Protein AF-A0A7Y6IXR1-F1 (afdb_monomer_lite)

Secondary structure (DSSP, 8-state):
-HHHHHHHSTT--HHHHHHHHHHTHHHHHHHHHHHHHHHHHHHHHHHHHHHHHHHHHHTTTS---HHHHHHHHHHHHHHHHHHHHHHHHTTHHHHHHHHHHHHHHH-S-TTT-HHHIIIIIHHHHHTT--HHHHHHHHHHS-HHHHHHHHHTTTT-

Structure (mmCIF, N/CA/C/O backbone):
data_AF-A0A7Y6IXR1-F1
#
_entry.id   AF-A0A7Y6IXR1-F1
#
loop_
_atom_site.group_PDB
_atom_site.id
_atom_site.type_symbol
_atom_site.label_atom_id
_atom_site.label_alt_id
_atom_site.label_comp_id
_atom_site.label_asym_id
_atom_site.label_entity_id
_atom_site.label_seq_id
_atom_site.pdbx_PDB_ins_code
_atom_site.Cartn_x
_atom_site.Cartn_y
_atom_site.Cartn_z
_atom_site.occupancy
_atom_site.B_iso_or_equiv
_atom_site.auth_seq_id
_atom_site.auth_comp_id
_atom_site.auth_asym_id
_atom_site.auth_atom_id
_atom_site.pdbx_PDB_model_num
ATOM 1 N N . MET A 1 1 ? 22.699 -16.398 1.727 1.00 52.47 1 MET A N 1
ATOM 2 C CA . MET A 1 1 ? 21.537 -16.604 0.826 1.00 52.47 1 MET A CA 1
ATOM 3 C C . MET A 1 1 ? 21.828 -17.653 -0.241 1.00 52.47 1 MET A C 1
ATOM 5 O O . MET A 1 1 ? 21.112 -18.637 -0.263 1.00 52.47 1 MET A O 1
ATOM 9 N N . ILE A 1 2 ? 22.883 -17.520 -1.058 1.00 52.06 2 ILE A N 1
ATOM 10 C CA . ILE A 1 2 ? 23.291 -18.583 -2.007 1.00 52.06 2 ILE A CA 1
ATOM 11 C C . ILE A 1 2 ? 23.694 -19.866 -1.257 1.00 52.06 2 ILE A C 1
ATOM 13 O O . ILE A 1 2 ? 23.172 -20.930 -1.559 1.00 52.06 2 ILE A O 1
ATOM 17 N N . GLU A 1 3 ? 24.488 -19.744 -0.187 1.00 56.59 3 GLU A N 1
ATOM 18 C CA . GLU A 1 3 ? 24.820 -20.877 0.700 1.00 56.59 3 GLU A CA 1
ATOM 19 C C . GLU A 1 3 ? 23.597 -21.503 1.393 1.00 56.59 3 GLU A C 1
ATOM 21 O O . GLU A 1 3 ? 23.584 -22.698 1.662 1.00 56.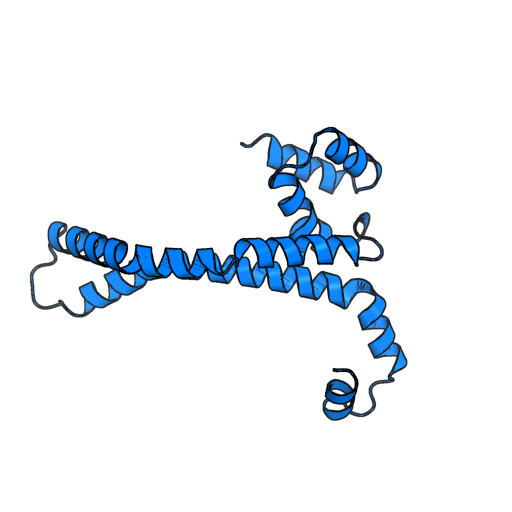59 3 GLU A O 1
ATOM 26 N N . GLU A 1 4 ? 22.554 -20.712 1.668 1.00 61.75 4 GLU A N 1
ATOM 27 C CA . GLU A 1 4 ? 21.321 -21.189 2.315 1.00 61.75 4 GLU A CA 1
ATOM 28 C C . GLU A 1 4 ? 20.419 -21.933 1.313 1.00 61.75 4 GLU A C 1
ATOM 30 O O . GLU A 1 4 ? 19.739 -22.893 1.671 1.00 61.75 4 GLU A O 1
ATOM 35 N N . LEU A 1 5 ? 20.442 -21.522 0.041 1.00 56.09 5 LEU A N 1
ATOM 36 C CA . LEU A 1 5 ? 19.718 -22.165 -1.056 1.00 56.09 5 LEU A CA 1
ATOM 37 C C . LEU A 1 5 ? 20.385 -23.479 -1.486 1.00 56.09 5 LEU A C 1
ATOM 39 O O . LEU A 1 5 ? 19.680 -24.477 -1.637 1.00 56.09 5 LEU A O 1
ATOM 43 N N . ASP A 1 6 ? 21.719 -23.515 -1.591 1.00 57.78 6 ASP A N 1
ATOM 44 C CA . ASP A 1 6 ? 22.483 -24.740 -1.891 1.00 57.78 6 ASP A CA 1
ATOM 45 C C . ASP A 1 6 ? 22.288 -25.812 -0.808 1.00 57.78 6 ASP A C 1
ATOM 47 O O . ASP A 1 6 ? 22.215 -27.005 -1.110 1.00 57.78 6 ASP A O 1
ATOM 51 N N . LYS A 1 7 ? 22.120 -25.392 0.453 1.00 61.88 7 LYS A N 1
ATOM 52 C CA . LYS A 1 7 ? 21.791 -26.287 1.571 1.00 61.88 7 LYS A CA 1
ATOM 53 C C . LYS A 1 7 ? 20.382 -26.878 1.485 1.00 61.88 7 LYS A C 1
ATOM 55 O O . LYS A 1 7 ? 20.174 -27.999 1.941 1.00 61.88 7 LYS A O 1
ATOM 60 N N . ARG A 1 8 ? 19.408 -26.128 0.955 1.00 57.66 8 ARG A N 1
ATOM 61 C CA . ARG A 1 8 ? 17.984 -26.519 0.933 1.00 57.66 8 ARG A CA 1
ATOM 62 C C . ARG A 1 8 ? 17.561 -27.277 -0.323 1.00 57.66 8 ARG A C 1
ATOM 64 O O . ARG A 1 8 ? 16.667 -28.109 -0.233 1.00 57.66 8 ARG A O 1
ATOM 71 N N . PHE A 1 9 ? 18.175 -27.008 -1.474 1.00 58.38 9 PHE A N 1
ATOM 72 C CA . PHE A 1 9 ? 17.705 -27.491 -2.783 1.00 58.38 9 PHE A CA 1
ATOM 73 C C . PHE A 1 9 ? 18.785 -28.243 -3.569 1.00 58.38 9 PHE A C 1
ATOM 75 O O . PHE A 1 9 ? 18.894 -28.080 -4.787 1.00 58.38 9 PHE A O 1
ATOM 82 N N . GLY A 1 10 ? 19.585 -29.039 -2.849 1.00 47.16 10 GLY A N 1
ATOM 83 C CA . GLY A 1 10 ? 20.752 -29.771 -3.343 1.00 47.16 10 GLY A CA 1
ATOM 84 C C . GLY A 1 10 ? 20.703 -30.143 -4.830 1.00 47.16 10 GLY A C 1
ATOM 85 O O . GLY A 1 10 ? 19.764 -30.779 -5.301 1.00 47.16 10 GLY A O 1
ATOM 86 N N . ALA A 1 11 ? 21.763 -29.754 -5.543 1.00 53.62 11 ALA A N 1
ATOM 87 C CA . ALA A 1 11 ? 22.043 -30.062 -6.949 1.00 53.62 11 ALA A CA 1
ATOM 88 C C . ALA A 1 11 ? 21.198 -29.352 -8.030 1.00 53.62 11 ALA A C 1
ATOM 90 O O . ALA A 1 11 ? 21.258 -29.741 -9.198 1.00 53.62 11 ALA A O 1
ATOM 91 N N . SER A 1 12 ? 20.501 -28.258 -7.716 1.00 55.81 12 SER A N 1
ATOM 92 C CA . SER A 1 12 ? 20.036 -27.341 -8.772 1.00 55.81 12 SER A CA 1
ATOM 93 C C . SER A 1 12 ? 21.241 -26.612 -9.381 1.00 55.81 12 SER A C 1
ATOM 95 O O . SER A 1 12 ? 22.046 -26.036 -8.651 1.00 55.81 12 SER A O 1
ATOM 97 N N . LYS A 1 13 ? 21.417 -26.657 -10.712 1.00 58.69 13 LYS A N 1
ATOM 98 C CA . LYS A 1 13 ? 22.602 -26.106 -11.397 1.00 58.69 13 LYS A CA 1
ATOM 99 C C . LYS A 1 13 ? 22.818 -24.638 -10.986 1.00 58.69 13 LYS A C 1
ATOM 101 O O . LYS A 1 13 ? 22.010 -23.789 -11.373 1.00 58.69 13 LYS A O 1
ATOM 106 N N . PRO A 1 14 ? 23.934 -24.291 -10.314 1.00 62.75 14 PRO A N 1
ATOM 107 C CA . PRO A 1 14 ? 24.154 -22.956 -9.749 1.00 62.75 14 PRO A CA 1
ATOM 108 C C . PRO A 1 14 ? 24.007 -21.815 -10.761 1.00 62.75 14 PRO A C 1
ATOM 110 O O . PRO A 1 14 ? 23.675 -20.698 -10.392 1.00 62.75 14 PRO A O 1
ATOM 113 N N . ARG A 1 15 ? 24.230 -22.088 -12.054 1.00 59.28 15 ARG A N 1
ATOM 114 C CA . ARG A 1 15 ? 24.105 -21.121 -13.154 1.00 59.28 15 ARG A CA 1
ATOM 115 C C . ARG A 1 15 ? 22.661 -20.762 -13.513 1.00 59.28 15 ARG A C 1
ATOM 117 O O . ARG A 1 15 ? 22.417 -19.614 -13.867 1.00 59.28 15 ARG A O 1
ATOM 124 N N . GLU A 1 16 ? 21.730 -21.711 -13.444 1.00 61.91 16 GLU A N 1
ATOM 125 C CA . GLU A 1 16 ? 20.312 -21.476 -13.763 1.00 61.91 16 GLU A CA 1
ATOM 126 C C . GLU A 1 16 ? 19.640 -20.680 -12.641 1.00 61.91 16 GLU A C 1
ATOM 128 O O . GLU A 1 16 ? 18.985 -19.677 -12.917 1.00 61.91 16 GLU A O 1
ATOM 133 N N . ALA A 1 17 ? 19.929 -21.029 -11.382 1.00 61.91 17 ALA A N 1
ATOM 134 C CA . ALA A 1 17 ? 19.530 -20.227 -10.227 1.00 61.91 17 ALA A CA 1
ATOM 135 C C . ALA A 1 17 ? 20.094 -18.798 -10.323 1.00 61.91 17 ALA A C 1
ATOM 137 O O . ALA A 1 17 ? 19.357 -17.826 -10.183 1.00 61.91 17 ALA A O 1
ATOM 138 N N . ARG A 1 18 ? 21.387 -18.646 -10.655 1.00 61.97 18 ARG A N 1
ATOM 139 C CA . ARG A 1 18 ? 22.012 -17.322 -10.834 1.00 61.97 18 ARG A CA 1
ATOM 140 C C . ARG A 1 18 ? 21.349 -16.498 -11.935 1.00 61.97 18 ARG A C 1
ATOM 142 O O . ARG A 1 18 ? 21.195 -15.300 -11.744 1.00 61.97 18 ARG A O 1
ATOM 149 N N . ARG A 1 19 ? 20.955 -17.133 -13.047 1.00 63.66 19 ARG A N 1
ATOM 150 C CA . ARG A 1 19 ? 20.235 -16.473 -14.148 1.00 63.66 19 ARG A CA 1
ATOM 151 C C . ARG A 1 19 ? 18.863 -15.965 -13.715 1.00 63.66 19 ARG A C 1
ATOM 153 O O . ARG A 1 19 ? 18.535 -14.830 -14.030 1.00 63.66 19 ARG A O 1
ATOM 160 N N . GLN A 1 20 ? 18.102 -16.756 -12.959 1.00 63.28 20 GLN A N 1
ATOM 161 C CA . GLN A 1 20 ? 16.799 -16.322 -12.438 1.00 63.28 20 GLN A CA 1
ATOM 162 C C . GLN A 1 20 ? 16.919 -15.111 -11.502 1.00 63.28 20 GLN A C 1
ATOM 164 O O . GLN A 1 20 ? 16.106 -14.193 -11.584 1.00 63.28 20 GLN A O 1
ATOM 169 N N . PHE A 1 21 ? 17.963 -15.057 -10.665 1.00 65.56 21 PHE A N 1
ATOM 170 C CA . PHE A 1 21 ? 18.227 -13.895 -9.807 1.00 65.56 21 PHE A CA 1
ATOM 171 C C . PHE A 1 21 ? 18.610 -12.626 -10.581 1.00 65.56 21 PHE A C 1
ATOM 173 O O . PHE A 1 21 ? 18.453 -11.533 -10.043 1.00 65.56 21 PHE A O 1
ATOM 180 N N . THR A 1 22 ? 19.120 -12.750 -11.808 1.00 67.44 22 THR A N 1
ATOM 181 C CA . THR A 1 22 ? 19.540 -11.609 -12.640 1.00 67.44 22 THR A CA 1
ATOM 182 C C . THR A 1 22 ? 18.484 -11.124 -13.631 1.00 67.44 22 THR A C 1
ATOM 184 O O . THR A 1 22 ? 18.716 -10.094 -14.248 1.00 67.44 22 THR A O 1
ATOM 187 N N . ASP A 1 23 ? 17.369 -11.843 -13.794 1.00 76.38 23 ASP A N 1
ATOM 188 C CA . ASP A 1 23 ? 16.345 -11.511 -14.796 1.00 76.38 23 ASP A CA 1
ATOM 189 C C . ASP A 1 23 ? 15.300 -10.542 -14.210 1.00 76.38 23 ASP A C 1
ATOM 191 O O . ASP A 1 23 ? 15.388 -9.339 -14.417 1.00 76.38 23 ASP A O 1
ATOM 195 N N . HIS A 1 24 ? 14.376 -11.025 -13.372 1.00 85.88 24 HIS A N 1
ATOM 196 C CA . HIS A 1 24 ? 13.336 -10.179 -12.758 1.00 85.88 24 HIS A CA 1
ATOM 197 C C . HIS A 1 24 ? 13.035 -10.498 -11.284 1.00 85.88 24 HIS A C 1
ATOM 199 O O . HIS A 1 24 ? 12.206 -9.843 -10.653 1.00 85.88 24 HIS A O 1
ATOM 205 N N . PHE A 1 25 ? 13.754 -11.452 -10.680 1.00 89.25 25 PHE A N 1
ATOM 206 C CA . PHE A 1 25 ? 13.478 -11.900 -9.310 1.00 89.25 25 PHE A CA 1
ATOM 207 C C . PHE A 1 25 ? 13.442 -10.755 -8.286 1.00 89.25 25 PHE A C 1
ATOM 209 O O . PHE A 1 25 ? 12.546 -10.694 -7.447 1.00 89.25 25 PHE A O 1
ATOM 216 N N . TRP A 1 26 ? 14.423 -9.848 -8.324 1.00 90.81 26 TRP A N 1
ATOM 217 C CA . TRP A 1 26 ? 14.536 -8.796 -7.313 1.00 90.81 26 TRP A CA 1
ATOM 218 C C . TRP A 1 26 ? 13.443 -7.741 -7.432 1.00 90.81 26 TRP A C 1
ATOM 220 O O . TRP A 1 26 ? 12.907 -7.305 -6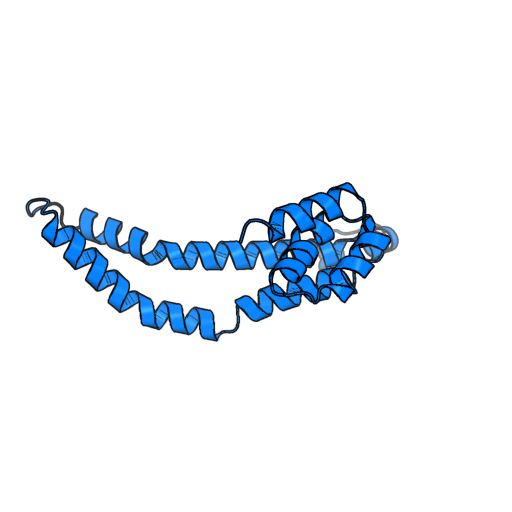.414 1.00 90.81 26 TRP A O 1
ATOM 230 N N . CYS A 1 27 ? 13.094 -7.344 -8.654 1.00 93.94 27 CYS A N 1
ATOM 231 C CA . CYS A 1 27 ? 12.010 -6.397 -8.865 1.00 93.94 27 CYS A CA 1
ATOM 232 C C . CYS A 1 27 ? 10.645 -7.032 -8.554 1.00 93.94 27 CYS A C 1
ATOM 234 O O . CYS A 1 27 ? 9.829 -6.375 -7.910 1.00 93.94 27 CYS A O 1
ATOM 236 N N . ASP A 1 28 ? 10.432 -8.319 -8.857 1.00 93.44 28 ASP A N 1
ATOM 237 C CA . ASP A 1 28 ? 9.236 -9.054 -8.416 1.00 93.44 28 ASP A CA 1
ATOM 238 C C . ASP A 1 28 ? 9.135 -9.126 -6.884 1.00 93.44 28 ASP A C 1
ATOM 240 O O . ASP A 1 28 ? 8.078 -8.849 -6.310 1.00 93.44 28 ASP A O 1
ATOM 244 N N . LEU A 1 29 ? 10.239 -9.448 -6.200 1.00 94.44 29 LEU A N 1
ATOM 245 C CA . LEU A 1 29 ? 10.296 -9.497 -4.738 1.00 94.44 29 LEU A CA 1
ATOM 246 C C . LEU A 1 29 ? 9.940 -8.143 -4.117 1.00 94.44 29 LEU A C 1
ATOM 248 O O . LEU A 1 29 ? 9.145 -8.085 -3.182 1.00 94.44 29 LEU A O 1
ATOM 252 N N . LEU A 1 30 ? 10.523 -7.056 -4.618 1.00 96.25 30 LEU A N 1
ATOM 253 C CA . LEU A 1 30 ? 10.295 -5.718 -4.078 1.00 96.25 30 LEU A CA 1
ATOM 254 C C . LEU A 1 30 ? 8.864 -5.232 -4.323 1.00 96.25 30 LEU A C 1
ATOM 256 O O . LEU A 1 30 ? 8.259 -4.661 -3.416 1.00 96.25 30 LEU A O 1
ATOM 260 N N . VAL A 1 31 ? 8.295 -5.510 -5.500 1.00 96.44 31 VAL A N 1
ATOM 261 C CA . VAL A 1 31 ? 6.876 -5.242 -5.779 1.00 96.44 31 VAL A CA 1
ATOM 262 C C . VAL A 1 31 ? 5.985 -6.029 -4.815 1.00 96.44 31 VAL A C 1
ATOM 264 O O . VAL A 1 31 ? 5.068 -5.464 -4.215 1.00 96.44 31 VAL A O 1
ATOM 267 N N . ALA A 1 32 ? 6.273 -7.316 -4.607 1.00 95.81 32 ALA A N 1
ATOM 268 C CA . ALA A 1 32 ? 5.511 -8.154 -3.686 1.00 95.81 32 ALA A CA 1
ATOM 269 C C . ALA A 1 32 ? 5.629 -7.684 -2.226 1.00 95.81 32 ALA A C 1
ATOM 271 O O . ALA A 1 32 ? 4.631 -7.684 -1.501 1.00 95.81 32 ALA A O 1
ATOM 272 N N . LEU A 1 33 ? 6.816 -7.245 -1.795 1.00 95.12 33 LEU A N 1
ATOM 273 C CA . LEU A 1 33 ? 7.035 -6.657 -0.472 1.00 95.12 33 LEU A CA 1
ATOM 274 C C . LEU A 1 33 ? 6.225 -5.373 -0.291 1.00 95.12 33 LEU A C 1
ATOM 276 O O . LEU A 1 33 ? 5.542 -5.230 0.722 1.00 95.12 33 LEU A O 1
ATOM 280 N N . ALA A 1 34 ? 6.240 -4.476 -1.277 1.00 94.12 34 ALA A N 1
ATOM 281 C CA . ALA A 1 34 ? 5.474 -3.237 -1.224 1.00 94.12 34 ALA A CA 1
ATOM 282 C C . ALA A 1 34 ? 3.959 -3.500 -1.123 1.00 94.12 34 ALA A C 1
ATOM 284 O O . ALA A 1 34 ? 3.267 -2.882 -0.312 1.00 94.12 34 ALA A O 1
ATOM 285 N N . GLU A 1 35 ? 3.438 -4.469 -1.881 1.00 93.94 35 GLU A N 1
ATOM 286 C CA . GLU A 1 35 ? 2.034 -4.888 -1.779 1.00 93.94 35 GLU A CA 1
ATOM 287 C C . GLU A 1 35 ? 1.728 -5.553 -0.424 1.00 93.94 35 GLU A C 1
ATOM 289 O O . GLU A 1 35 ? 0.651 -5.358 0.145 1.00 93.94 35 GLU A O 1
ATOM 294 N N . GLY A 1 36 ? 2.680 -6.304 0.137 1.00 93.94 36 GLY A N 1
ATOM 295 C CA . GLY A 1 36 ? 2.594 -6.852 1.490 1.00 93.94 36 GLY A CA 1
ATOM 296 C C . GLY A 1 36 ? 2.478 -5.760 2.557 1.00 93.94 36 GLY A C 1
ATOM 297 O O . GLY A 1 36 ? 1.595 -5.830 3.412 1.00 93.94 36 GLY A O 1
ATOM 298 N N . ILE A 1 37 ? 3.305 -4.716 2.463 1.00 92.50 37 ILE A N 1
ATOM 299 C CA . ILE A 1 37 ? 3.268 -3.552 3.358 1.00 92.50 37 ILE A CA 1
ATOM 300 C C . ILE A 1 37 ? 1.922 -2.824 3.255 1.00 92.50 37 ILE A C 1
ATOM 302 O O . ILE A 1 37 ? 1.284 -2.540 4.270 1.00 92.50 37 ILE A O 1
ATOM 306 N N . LYS A 1 38 ? 1.427 -2.605 2.035 1.00 91.00 38 LYS A N 1
ATOM 307 C CA . LYS A 1 38 ? 0.110 -2.001 1.800 1.00 91.00 38 LYS A CA 1
ATOM 308 C C . LYS A 1 38 ? -1.021 -2.803 2.447 1.00 91.00 38 LYS A C 1
ATOM 310 O O . LYS A 1 38 ? -1.931 -2.232 3.047 1.00 91.00 38 LYS A O 1
ATOM 315 N N . LYS A 1 39 ? -0.986 -4.134 2.329 1.00 92.25 39 LYS A N 1
ATOM 316 C CA . LYS A 1 39 ? -1.966 -5.022 2.977 1.00 92.25 39 LYS A CA 1
ATOM 317 C C . LYS A 1 39 ? -1.866 -4.960 4.498 1.00 92.25 39 LYS A C 1
ATOM 319 O O . LYS A 1 39 ? -2.903 -4.940 5.155 1.00 92.25 39 LYS A O 1
ATOM 324 N N . PHE A 1 40 ? -0.654 -4.890 5.045 1.00 91.50 40 PHE A N 1
ATOM 325 C CA . PHE A 1 40 ? -0.439 -4.705 6.478 1.00 91.50 40 PHE A CA 1
ATOM 326 C C . PHE A 1 40 ? -1.046 -3.387 6.976 1.00 91.50 40 PHE A C 1
ATOM 328 O O . PHE A 1 40 ? -1.808 -3.403 7.939 1.00 91.50 40 PHE A O 1
ATOM 335 N N . SER A 1 41 ? -0.795 -2.274 6.280 1.00 89.00 41 SER A N 1
ATOM 336 C CA . SER A 1 41 ? -1.385 -0.968 6.604 1.00 89.00 41 SER A CA 1
ATOM 337 C C . SER A 1 41 ? -2.921 -1.023 6.616 1.00 89.00 41 SER A C 1
ATOM 339 O O . SER A 1 41 ? -3.549 -0.648 7.605 1.00 89.00 41 SER A O 1
ATOM 341 N N . LYS A 1 42 ? -3.537 -1.637 5.596 1.00 90.69 42 LYS A N 1
ATOM 342 C CA . LYS A 1 42 ? -4.995 -1.850 5.567 1.00 90.69 42 LYS A CA 1
ATOM 343 C C . LYS A 1 42 ? -5.508 -2.721 6.715 1.00 90.69 42 LYS A C 1
ATOM 345 O O . LYS A 1 42 ? -6.606 -2.491 7.209 1.00 90.69 42 LYS A O 1
ATOM 350 N N . ALA A 1 43 ? -4.756 -3.743 7.119 1.00 92.38 43 ALA A N 1
ATOM 351 C CA . ALA A 1 43 ? -5.140 -4.591 8.244 1.00 92.38 43 ALA A CA 1
ATOM 352 C C . ALA A 1 43 ? -5.083 -3.817 9.571 1.00 92.38 43 ALA A C 1
ATOM 354 O O . ALA A 1 43 ? -5.978 -3.958 10.401 1.00 92.38 43 ALA A O 1
ATOM 355 N N . VAL A 1 44 ? -4.074 -2.957 9.739 1.00 91.69 44 VAL A N 1
ATOM 356 C CA . VAL A 1 44 ? -3.942 -2.039 10.881 1.00 91.69 44 VAL A CA 1
ATOM 357 C C . VAL A 1 44 ? -5.149 -1.102 10.991 1.00 91.69 44 VAL A C 1
ATOM 359 O O . VAL A 1 44 ? -5.658 -0.891 12.093 1.00 91.69 44 VAL A O 1
ATOM 362 N N . ASP A 1 45 ? -5.676 -0.617 9.864 1.00 91.62 45 ASP A N 1
ATOM 363 C CA . ASP A 1 45 ? -6.883 0.222 9.833 1.00 91.62 45 ASP A CA 1
ATOM 364 C C . ASP A 1 45 ? -8.163 -0.509 10.275 1.00 91.62 45 ASP A C 1
ATOM 366 O O . ASP A 1 45 ? -9.110 0.127 10.735 1.00 91.62 45 ASP A O 1
ATOM 370 N N . GLN A 1 46 ? -8.205 -1.840 10.171 1.00 94.06 46 GLN A N 1
ATOM 371 C CA . GLN A 1 46 ? -9.385 -2.653 10.501 1.00 94.06 46 GLN A CA 1
ATOM 372 C C . GLN A 1 46 ? -9.444 -3.087 11.974 1.00 94.06 46 GLN A C 1
ATOM 374 O O . GLN A 1 46 ? -10.470 -3.602 12.432 1.00 94.06 46 GLN A O 1
ATOM 379 N N . ILE A 1 47 ? -8.368 -2.882 12.739 1.00 95.44 47 ILE A N 1
ATOM 380 C CA . ILE A 1 47 ? -8.272 -3.317 14.139 1.00 95.44 47 ILE A CA 1
ATOM 381 C C . ILE A 1 47 ? -9.395 -2.740 15.024 1.00 95.44 47 ILE A C 1
ATOM 383 O O . ILE A 1 47 ? -9.996 -3.521 15.772 1.00 95.44 47 ILE A O 1
ATOM 387 N N . PRO A 1 48 ? -9.763 -1.443 14.942 1.00 96.06 48 PRO A N 1
ATOM 388 C CA . PRO A 1 48 ? -10.842 -0.888 15.763 1.00 96.06 48 PRO A CA 1
ATOM 389 C C . PRO A 1 48 ? -12.190 -1.590 15.578 1.00 96.06 48 PRO A C 1
ATOM 391 O O . PRO A 1 48 ? -12.902 -1.851 16.552 1.00 96.06 48 PRO A O 1
ATOM 394 N N . ASP A 1 49 ? -12.534 -1.936 14.338 1.00 93.88 49 ASP A N 1
ATOM 395 C CA . ASP A 1 49 ? -13.793 -2.607 14.017 1.00 93.88 49 ASP A CA 1
ATOM 396 C C . ASP A 1 49 ? -13.815 -4.029 14.585 1.00 93.88 49 ASP A C 1
ATOM 398 O O . ASP A 1 49 ? -14.801 -4.449 15.201 1.00 93.88 49 ASP A O 1
ATOM 402 N N . TYR A 1 50 ? -12.699 -4.750 14.450 1.00 94.62 50 TYR A N 1
ATOM 403 C CA . TYR A 1 50 ? -12.535 -6.078 15.030 1.00 94.62 50 TYR A CA 1
ATOM 404 C C . TYR A 1 50 ? -12.684 -6.055 16.560 1.00 94.62 50 TYR A C 1
ATOM 406 O O . TYR A 1 50 ? -13.477 -6.816 17.120 1.00 94.62 50 TYR A O 1
ATOM 414 N N . VAL A 1 51 ? -11.971 -5.154 17.243 1.00 95.00 51 VAL A N 1
ATOM 415 C CA . VAL A 1 51 ? -12.008 -5.039 18.711 1.00 95.00 51 VAL A CA 1
ATOM 416 C C . VAL A 1 51 ? -13.405 -4.649 19.198 1.00 95.00 51 VAL A C 1
ATOM 418 O O . VAL A 1 51 ? -13.921 -5.262 20.136 1.00 95.00 51 VAL A O 1
ATOM 421 N N . THR A 1 52 ? -14.060 -3.699 18.524 1.00 93.44 52 THR A N 1
ATOM 422 C CA . THR A 1 52 ? -15.449 -3.310 18.817 1.00 93.44 52 THR A CA 1
ATOM 423 C C . THR A 1 52 ? -16.379 -4.520 18.737 1.00 93.44 52 THR A C 1
ATOM 425 O O . THR A 1 52 ? -17.140 -4.781 19.671 1.00 93.44 52 THR A O 1
ATOM 428 N N . ALA A 1 53 ? -16.281 -5.322 17.673 1.00 91.44 53 ALA A N 1
ATOM 429 C CA . ALA A 1 53 ? -17.099 -6.521 17.509 1.00 91.44 53 ALA A CA 1
ATOM 430 C C . ALA A 1 53 ? -16.855 -7.564 18.616 1.00 91.44 53 ALA A C 1
ATOM 432 O O . ALA A 1 53 ? -17.805 -8.194 19.087 1.00 91.44 53 ALA A O 1
ATOM 433 N N . VAL A 1 54 ? -15.606 -7.743 19.060 1.00 91.94 54 VAL A N 1
ATOM 434 C CA . VAL A 1 54 ? -15.257 -8.656 20.162 1.00 91.94 54 VAL A CA 1
ATOM 435 C C . VAL A 1 54 ? -15.864 -8.186 21.488 1.00 91.94 54 VAL A C 1
ATOM 437 O O . VAL A 1 54 ? -16.516 -8.982 22.168 1.00 91.94 54 VAL A O 1
ATOM 440 N N . ILE A 1 55 ? -15.725 -6.901 21.830 1.00 89.75 55 ILE A N 1
ATOM 441 C CA . ILE A 1 55 ? -16.292 -6.324 23.063 1.00 89.75 55 ILE A CA 1
ATOM 442 C C . ILE A 1 55 ? -17.823 -6.416 23.051 1.00 89.75 55 ILE A C 1
ATOM 444 O O . ILE A 1 55 ? -18.439 -6.795 24.046 1.00 89.75 55 ILE A O 1
ATOM 448 N N . MET A 1 56 ? -18.460 -6.124 21.916 1.00 86.81 56 MET A N 1
ATOM 449 C CA . MET A 1 56 ? -19.916 -6.223 21.794 1.00 86.81 56 MET A CA 1
ATOM 450 C C . MET A 1 56 ? -20.416 -7.672 21.891 1.00 86.81 56 MET A C 1
ATOM 452 O O . MET A 1 56 ? -21.513 -7.916 22.395 1.00 86.81 56 MET A O 1
ATOM 456 N N . ARG A 1 57 ? -19.624 -8.660 21.449 1.00 85.38 57 ARG A N 1
ATOM 457 C CA . ARG A 1 57 ? -19.966 -10.086 21.594 1.00 85.38 57 ARG A CA 1
ATOM 458 C C . ARG A 1 57 ? -19.848 -10.587 23.032 1.00 85.38 57 ARG A C 1
ATOM 460 O O . ARG A 1 57 ? -20.634 -11.461 23.395 1.00 85.38 57 ARG A O 1
ATOM 467 N N . SER A 1 58 ? -18.911 -10.075 23.830 1.00 77.38 58 SER A N 1
ATOM 468 C CA . SER A 1 58 ? -18.740 -10.506 25.226 1.00 77.38 58 SER A CA 1
ATOM 469 C C . SER A 1 58 ? -19.823 -9.949 26.158 1.00 77.38 58 SER A C 1
ATOM 471 O O . SER A 1 58 ? -20.203 -10.615 27.115 1.00 77.38 58 SER A O 1
ATOM 473 N N . ARG A 1 59 ? -20.409 -8.787 25.839 1.00 70.06 59 ARG A N 1
ATOM 474 C CA . ARG A 1 59 ? -21.452 -8.109 26.641 1.00 70.06 59 ARG A CA 1
ATOM 475 C C . ARG A 1 59 ? -22.889 -8.619 26.422 1.00 70.06 59 ARG A C 1
ATOM 477 O O . ARG A 1 59 ? -23.845 -7.882 26.633 1.00 70.06 59 ARG A O 1
ATOM 484 N N . ARG A 1 60 ? -23.070 -9.877 25.998 1.00 55.84 60 ARG A N 1
ATOM 485 C CA . ARG A 1 60 ? -24.357 -10.472 25.556 1.00 55.84 60 ARG A CA 1
ATOM 486 C C . ARG A 1 60 ? -25.534 -10.442 26.559 1.00 55.84 60 ARG A C 1
ATOM 488 O O . ARG A 1 60 ? -26.621 -10.856 26.167 1.00 55.84 60 ARG A O 1
ATOM 495 N N . THR A 1 61 ? -25.375 -9.969 27.793 1.00 53.44 61 THR A N 1
ATOM 496 C CA . THR A 1 61 ? -26.429 -9.941 28.828 1.00 53.44 61 THR A CA 1
ATOM 497 C C . THR A 1 61 ? -27.184 -8.617 28.966 1.00 53.44 61 THR A C 1
ATOM 499 O O . THR A 1 61 ? -28.288 -8.624 29.504 1.00 53.44 61 THR A O 1
ATOM 502 N N . GLU A 1 62 ? -26.676 -7.499 28.447 1.00 55.53 62 GLU A N 1
ATOM 503 C CA . GLU A 1 62 ? -27.356 -6.200 28.546 1.00 55.53 62 GLU A CA 1
ATOM 504 C C . GLU A 1 62 ? -27.838 -5.731 27.168 1.00 55.53 62 GLU A C 1
ATOM 506 O O . GLU A 1 62 ? -27.121 -5.813 26.172 1.00 55.53 62 GLU A O 1
ATOM 511 N N . ARG A 1 63 ? -29.105 -5.298 27.109 1.00 60.53 63 ARG A N 1
ATOM 512 C CA . ARG A 1 63 ? -29.835 -4.777 25.936 1.00 60.53 63 ARG A CA 1
ATOM 513 C C . ARG A 1 63 ? -28.899 -4.159 24.883 1.00 60.53 63 ARG A C 1
ATOM 515 O O . ARG A 1 63 ? -28.226 -3.173 25.174 1.00 60.53 63 ARG A O 1
ATOM 522 N N . ARG A 1 64 ? -28.911 -4.694 23.651 1.00 64.75 64 ARG A N 1
ATOM 523 C CA . ARG A 1 64 ? -28.211 -4.124 22.481 1.00 64.75 64 ARG A CA 1
ATOM 524 C C . ARG A 1 64 ? -28.690 -2.692 22.226 1.00 64.75 64 ARG A C 1
ATOM 526 O O . ARG A 1 64 ? -29.660 -2.469 21.509 1.00 64.75 64 ARG A O 1
ATOM 533 N N . SER A 1 65 ? -28.033 -1.734 22.864 1.00 78.44 65 SER A N 1
ATOM 534 C CA . SER A 1 65 ? -28.278 -0.310 22.699 1.00 78.44 65 SER A CA 1
ATOM 535 C C . SER A 1 65 ? -27.355 0.224 21.611 1.00 78.44 65 SER A C 1
ATOM 537 O O . SER A 1 65 ? -26.139 0.066 21.702 1.00 78.44 65 SER A O 1
ATOM 539 N N . VAL A 1 66 ? -27.929 0.889 20.606 1.00 82.94 66 VAL A N 1
ATOM 540 C CA . VAL A 1 66 ? -27.176 1.590 19.548 1.00 82.94 66 VAL A CA 1
ATOM 541 C C . VAL A 1 66 ? -26.209 2.613 20.155 1.00 82.94 66 VAL A C 1
ATOM 543 O O . VAL A 1 66 ? -25.081 2.763 19.693 1.00 82.94 66 VAL A O 1
ATOM 546 N N . LEU A 1 67 ? -26.615 3.263 21.250 1.00 85.75 67 LEU A N 1
ATOM 547 C CA . LEU A 1 67 ? -25.769 4.204 21.979 1.00 85.75 67 LEU A CA 1
ATOM 548 C C . LEU A 1 67 ? -24.553 3.510 22.609 1.00 85.75 67 LEU A C 1
ATOM 550 O O . LEU A 1 67 ? -23.452 4.050 22.574 1.00 85.75 67 LEU A O 1
ATOM 554 N N . LEU A 1 68 ? -24.732 2.303 23.155 1.00 87.31 68 LEU A N 1
ATOM 555 C CA . LEU A 1 68 ? -23.632 1.538 23.743 1.00 87.31 68 LEU A CA 1
ATOM 556 C C . LEU A 1 68 ? -22.604 1.135 22.680 1.00 87.31 68 LEU A C 1
ATOM 558 O O . LEU A 1 68 ? -21.407 1.252 22.920 1.00 87.31 68 LEU A O 1
ATOM 562 N N . GLU A 1 69 ? -23.062 0.696 21.508 1.00 88.19 69 GLU A N 1
ATOM 563 C CA . GLU A 1 69 ? -22.180 0.348 20.391 1.00 88.19 69 GLU A CA 1
ATOM 564 C C . GLU A 1 69 ? -21.357 1.553 19.921 1.00 88.19 69 GLU A C 1
ATOM 566 O O . GLU A 1 69 ? -20.140 1.444 19.770 1.00 88.19 69 GLU A O 1
ATOM 571 N N . ALA A 1 70 ? -21.997 2.717 19.769 1.00 90.44 70 ALA A N 1
ATOM 572 C CA . ALA A 1 70 ? -21.315 3.953 19.398 1.00 90.44 70 ALA A CA 1
ATOM 573 C C . ALA A 1 70 ? -20.263 4.370 20.441 1.00 90.44 70 ALA A C 1
ATOM 575 O O . ALA A 1 70 ? -19.143 4.727 20.076 1.00 90.44 70 ALA A O 1
ATOM 576 N N . LEU A 1 71 ? -20.587 4.269 21.736 1.00 92.94 71 LEU A N 1
ATOM 577 C CA . LEU A 1 71 ? -19.651 4.573 22.822 1.00 92.94 71 LEU A CA 1
ATOM 578 C C . LEU A 1 71 ? -18.457 3.611 22.847 1.00 92.94 71 LEU A C 1
ATOM 580 O O . LEU A 1 71 ? -17.324 4.053 23.027 1.00 92.94 71 LEU A O 1
ATOM 584 N N . VAL A 1 72 ? -18.688 2.310 22.643 1.00 93.38 72 VAL A N 1
ATOM 585 C CA . VAL A 1 72 ? -17.606 1.316 22.566 1.00 93.38 72 VAL A CA 1
ATOM 586 C C . VAL A 1 72 ? -16.714 1.595 21.360 1.00 93.38 72 VAL A C 1
ATOM 588 O O . VAL A 1 72 ? -15.497 1.633 21.518 1.00 93.38 72 VAL A O 1
ATOM 591 N N . ARG A 1 73 ? -17.296 1.844 20.181 1.00 94.69 73 ARG A N 1
ATOM 592 C CA . ARG A 1 73 ? -16.539 2.175 18.966 1.00 94.69 73 ARG A CA 1
ATOM 593 C C . ARG A 1 73 ? -15.668 3.416 19.174 1.00 94.69 73 ARG A C 1
ATOM 595 O O . ARG A 1 73 ? -14.485 3.373 18.851 1.00 94.69 73 ARG A O 1
ATOM 602 N N . LEU A 1 74 ? -16.223 4.480 19.757 1.00 95.31 74 LEU A N 1
ATOM 603 C CA . LEU A 1 74 ? -15.477 5.703 20.063 1.00 95.31 74 LEU A CA 1
ATOM 604 C C . LEU A 1 74 ? -14.327 5.430 21.040 1.00 95.31 74 LEU A C 1
ATOM 606 O O . LEU A 1 74 ? -13.200 5.843 20.790 1.00 95.31 74 LEU A O 1
ATOM 610 N N . ALA A 1 75 ? -14.584 4.698 22.127 1.00 96.31 75 ALA A N 1
ATOM 611 C CA . ALA A 1 75 ? -13.552 4.357 23.104 1.00 96.31 75 ALA A CA 1
ATOM 612 C C . ALA A 1 75 ? -12.410 3.536 22.480 1.00 96.31 75 ALA A C 1
ATOM 614 O O . ALA A 1 75 ? -11.240 3.808 22.744 1.00 96.31 75 ALA A O 1
ATOM 615 N N . VAL A 1 76 ? -12.743 2.562 21.627 1.00 97.31 76 VAL A N 1
ATOM 616 C CA . VAL A 1 76 ? -11.758 1.745 20.907 1.00 97.31 76 VAL A CA 1
ATOM 617 C C . VAL A 1 76 ? -10.943 2.595 19.934 1.00 97.31 76 VAL A C 1
ATOM 619 O O . VAL A 1 76 ? -9.725 2.459 19.910 1.00 97.31 76 VAL A O 1
ATOM 622 N N . GLN A 1 77 ? -11.579 3.485 19.167 1.00 95.88 77 GLN A N 1
ATOM 623 C CA . GLN A 1 77 ? -10.878 4.392 18.251 1.00 95.88 77 GLN A CA 1
ATOM 624 C C . GLN A 1 77 ? -9.901 5.300 19.002 1.00 95.88 77 GLN A C 1
ATOM 626 O O . GLN A 1 77 ? -8.724 5.342 18.657 1.00 95.88 77 GLN A O 1
ATOM 631 N N . THR A 1 78 ? -10.348 5.944 20.081 1.00 96.56 78 THR A N 1
ATOM 632 C CA . THR A 1 78 ? -9.497 6.811 20.907 1.00 96.56 78 THR A CA 1
ATOM 633 C C . THR A 1 78 ? -8.311 6.056 21.511 1.00 96.56 78 THR A C 1
ATOM 635 O O . THR A 1 78 ? -7.211 6.596 21.578 1.00 96.56 78 THR A O 1
ATOM 638 N N . ALA A 1 79 ? -8.507 4.804 21.936 1.00 96.44 79 ALA A N 1
ATOM 639 C CA . ALA A 1 79 ? -7.424 3.971 22.461 1.00 96.44 79 ALA A CA 1
ATOM 640 C C . ALA A 1 79 ? -6.466 3.470 21.366 1.00 96.44 79 ALA A C 1
ATOM 642 O O . ALA A 1 79 ? -5.285 3.254 21.635 1.00 96.44 79 ALA A O 1
ATOM 643 N N . TRP A 1 80 ? -6.965 3.270 20.144 1.00 96.94 80 TRP A N 1
ATOM 644 C CA . TRP A 1 80 ? -6.176 2.783 19.015 1.00 96.94 80 TRP A CA 1
ATOM 645 C C . TRP A 1 80 ? -5.324 3.873 18.369 1.00 96.94 80 TRP A C 1
ATOM 647 O O . TRP A 1 80 ? -4.212 3.586 17.935 1.00 96.94 80 TRP A O 1
ATOM 657 N N . GLU A 1 81 ? -5.808 5.114 18.329 1.00 94.56 81 GLU A N 1
ATOM 658 C CA . GLU A 1 81 ? -5.166 6.204 17.588 1.00 94.56 81 GLU A CA 1
ATOM 659 C C . GLU A 1 81 ? -3.679 6.417 17.943 1.00 94.56 81 GLU A C 1
ATOM 661 O O . GLU A 1 81 ? -2.860 6.489 17.024 1.00 94.56 81 GLU A O 1
ATOM 666 N N . PRO A 1 82 ? -3.254 6.412 19.226 1.00 94.06 82 PRO A N 1
ATOM 667 C CA . PRO A 1 82 ? -1.834 6.529 19.565 1.00 94.06 82 PRO A CA 1
ATOM 668 C C . PRO A 1 82 ? -0.995 5.346 19.061 1.00 94.06 82 PRO A C 1
ATOM 670 O O . PRO A 1 82 ? 0.135 5.530 18.613 1.00 94.06 82 PRO A O 1
ATOM 673 N N . ILE A 1 83 ? -1.551 4.130 19.099 1.00 92.50 83 ILE A N 1
ATOM 674 C CA . ILE A 1 83 ? -0.880 2.911 18.622 1.00 92.50 83 ILE A CA 1
ATOM 675 C C . ILE A 1 83 ? -0.741 2.964 17.101 1.00 92.50 83 ILE A C 1
ATOM 677 O O . ILE A 1 83 ? 0.331 2.689 16.562 1.00 92.50 83 ILE A O 1
ATOM 681 N N . LYS A 1 84 ? -1.807 3.374 16.408 1.00 90.75 84 LYS A N 1
ATOM 682 C CA . LYS A 1 84 ? -1.799 3.600 14.966 1.00 90.75 84 LYS A CA 1
ATOM 683 C C . LYS A 1 84 ? -0.729 4.623 14.589 1.00 90.75 84 LYS A C 1
ATOM 685 O O . LYS A 1 84 ? 0.082 4.356 13.706 1.00 90.75 84 LYS A O 1
ATOM 690 N N . HIS A 1 85 ? -0.674 5.750 15.295 1.00 88.69 85 HIS A N 1
ATOM 691 C CA . HIS A 1 85 ? 0.336 6.775 15.062 1.00 88.69 85 HIS A CA 1
ATOM 692 C C . HIS A 1 85 ? 1.759 6.227 15.230 1.00 88.69 85 HIS A C 1
ATOM 694 O O . HIS A 1 85 ? 2.588 6.424 14.344 1.00 88.69 85 HIS A O 1
ATOM 700 N N . MET A 1 86 ? 2.026 5.456 16.293 1.00 88.19 86 MET A N 1
ATOM 701 C CA . MET A 1 86 ? 3.322 4.792 16.477 1.00 88.19 86 MET A CA 1
ATOM 702 C C . MET A 1 86 ? 3.689 3.908 15.278 1.00 88.19 86 MET A C 1
ATOM 704 O O . MET A 1 86 ? 4.808 3.991 14.778 1.00 88.19 86 MET A O 1
ATOM 708 N N . ILE A 1 87 ? 2.746 3.112 14.769 1.00 86.44 87 ILE A N 1
ATOM 709 C CA . ILE A 1 87 ? 2.965 2.260 13.594 1.00 86.44 87 ILE A CA 1
ATOM 710 C C . ILE A 1 87 ? 3.334 3.106 12.364 1.00 86.44 87 ILE A C 1
ATOM 712 O O . ILE A 1 87 ? 4.334 2.813 11.713 1.00 86.44 87 ILE A O 1
ATOM 716 N N . HIS A 1 88 ? 2.611 4.190 12.068 1.00 82.62 88 HIS A N 1
ATOM 717 C CA . HIS A 1 88 ? 2.955 5.056 10.929 1.00 82.62 88 HIS A CA 1
ATOM 718 C C . HIS A 1 88 ? 4.311 5.758 11.105 1.00 82.62 88 HIS A C 1
ATOM 720 O O . HIS A 1 88 ? 5.097 5.807 10.160 1.00 82.62 88 HIS A O 1
ATOM 726 N N . THR A 1 89 ? 4.652 6.216 12.317 1.00 80.50 89 THR A N 1
ATOM 727 C CA . THR A 1 89 ? 5.951 6.870 12.589 1.00 80.50 89 THR A CA 1
ATOM 728 C C . THR A 1 89 ? 7.163 5.955 12.414 1.00 80.50 89 THR A C 1
ATOM 730 O O . THR A 1 89 ? 8.276 6.453 12.277 1.00 80.50 89 THR A O 1
ATOM 733 N N . THR A 1 90 ? 6.977 4.631 12.348 1.00 79.38 90 THR A N 1
ATOM 734 C CA . THR A 1 90 ? 8.075 3.704 12.017 1.00 79.38 90 THR A CA 1
ATOM 735 C C . THR A 1 90 ? 8.489 3.739 10.540 1.00 79.38 90 THR A C 1
ATOM 737 O O . THR A 1 90 ? 9.391 3.004 10.147 1.00 79.38 90 THR A O 1
ATOM 740 N N . GLY A 1 91 ? 7.873 4.602 9.721 1.00 81.50 91 GLY A N 1
ATOM 741 C CA . GLY A 1 91 ? 8.282 4.831 8.333 1.00 81.50 91 GLY A CA 1
ATOM 742 C C . GLY A 1 91 ? 7.831 3.724 7.382 1.00 81.50 91 GLY A C 1
ATOM 743 O O . GLY A 1 91 ? 8.493 3.448 6.388 1.00 81.50 91 GLY A O 1
ATOM 744 N N . ILE A 1 92 ? 6.712 3.059 7.677 1.00 84.62 92 ILE A N 1
ATOM 745 C CA . ILE A 1 92 ? 6.184 1.955 6.858 1.00 84.62 92 ILE A CA 1
ATOM 746 C C . ILE A 1 92 ? 5.870 2.414 5.428 1.00 84.62 92 ILE A C 1
ATOM 748 O O . ILE A 1 92 ? 6.145 1.695 4.469 1.00 84.62 92 ILE A O 1
ATOM 752 N N . GLU A 1 93 ? 5.339 3.626 5.280 1.00 83.94 93 GLU A N 1
ATOM 753 C CA . GLU A 1 93 ? 5.062 4.237 3.976 1.00 83.94 93 GLU A CA 1
ATOM 754 C C . GLU A 1 93 ? 6.357 4.541 3.213 1.00 83.94 93 GLU A C 1
ATOM 756 O O . GLU A 1 93 ? 6.454 4.264 2.018 1.00 83.94 93 GLU A O 1
ATOM 761 N N . ASP A 1 94 ? 7.394 5.011 3.910 1.00 88.62 94 ASP A N 1
ATOM 762 C CA . ASP A 1 94 ? 8.712 5.242 3.314 1.00 88.62 94 ASP A CA 1
ATOM 763 C C . ASP A 1 94 ? 9.394 3.932 2.916 1.00 88.62 94 ASP A C 1
ATOM 765 O O . ASP A 1 94 ? 10.037 3.862 1.867 1.00 88.62 94 ASP A O 1
ATOM 769 N N . LEU A 1 95 ? 9.219 2.864 3.698 1.00 90.12 95 LEU A N 1
ATOM 770 C CA . LEU A 1 95 ? 9.696 1.529 3.350 1.00 90.12 95 LEU A CA 1
ATOM 771 C C . LEU A 1 95 ? 9.002 1.015 2.084 1.00 90.12 95 LEU A C 1
ATOM 773 O O . LEU A 1 95 ? 9.667 0.515 1.176 1.00 90.12 95 LEU A O 1
ATOM 777 N N . GLN A 1 96 ? 7.682 1.188 1.989 1.00 92.62 96 GLN A N 1
ATOM 778 C CA . GLN A 1 96 ? 6.911 0.830 0.801 1.00 92.62 96 GLN A CA 1
ATOM 779 C C . GLN A 1 96 ? 7.385 1.609 -0.433 1.00 92.62 96 GLN A C 1
ATOM 781 O O . GLN A 1 96 ? 7.662 1.007 -1.473 1.00 92.62 96 GLN A O 1
ATOM 786 N N . ARG A 1 97 ? 7.544 2.931 -0.307 1.00 92.19 97 ARG A N 1
ATOM 787 C CA . ARG A 1 97 ? 8.072 3.792 -1.372 1.00 92.19 97 ARG A CA 1
ATOM 788 C C . ARG A 1 97 ? 9.486 3.389 -1.778 1.00 92.19 97 ARG A C 1
ATOM 790 O O . ARG A 1 97 ? 9.792 3.325 -2.966 1.00 92.19 97 ARG A O 1
ATOM 797 N N . THR A 1 98 ? 10.335 3.056 -0.811 1.00 93.50 98 THR A N 1
ATOM 798 C CA . THR A 1 98 ? 11.699 2.577 -1.060 1.00 93.50 98 THR A CA 1
ATOM 799 C C . THR A 1 98 ? 11.684 1.282 -1.866 1.00 93.50 98 THR A C 1
ATOM 801 O O . THR A 1 98 ? 12.436 1.159 -2.832 1.00 93.50 98 THR A O 1
ATOM 804 N N . CYS A 1 99 ? 10.792 0.340 -1.542 1.00 95.25 99 CYS A N 1
ATOM 805 C CA . CYS A 1 99 ? 10.612 -0.871 -2.339 1.00 95.25 99 CYS A CA 1
ATOM 806 C C . CYS A 1 99 ? 10.215 -0.549 -3.785 1.00 95.25 99 CYS A C 1
ATOM 808 O O . CYS A 1 99 ? 10.787 -1.135 -4.703 1.00 95.25 99 CYS A O 1
ATOM 810 N N . TRP A 1 100 ? 9.299 0.399 -4.008 1.00 94.88 100 TRP A N 1
ATOM 811 C CA . TRP A 1 100 ? 8.922 0.820 -5.360 1.00 94.88 100 TRP A CA 1
ATOM 812 C C . TRP A 1 100 ? 10.087 1.426 -6.138 1.00 94.88 100 TRP A C 1
ATOM 814 O O . TRP A 1 100 ? 10.348 1.009 -7.266 1.00 94.88 100 TRP A O 1
ATOM 824 N N . ILE A 1 101 ? 10.809 2.376 -5.538 1.00 93.75 101 ILE A N 1
ATOM 825 C CA . ILE A 1 101 ? 11.950 3.039 -6.182 1.00 93.75 101 ILE A CA 1
ATOM 826 C C . ILE A 1 101 ? 13.011 2.004 -6.553 1.00 93.75 101 ILE A C 1
ATOM 828 O O . ILE A 1 101 ? 13.465 1.965 -7.695 1.00 93.75 101 ILE A O 1
ATOM 832 N N . LEU A 1 102 ? 13.372 1.124 -5.616 1.00 95.31 102 LEU A N 1
ATOM 833 C CA . LEU A 1 102 ? 14.358 0.080 -5.870 1.00 95.31 102 LEU A CA 1
ATOM 834 C C . LEU A 1 102 ? 13.888 -0.891 -6.955 1.00 95.31 102 LEU A C 1
ATOM 836 O O . LEU A 1 102 ? 14.682 -1.219 -7.828 1.00 95.31 102 LEU A O 1
ATOM 840 N N . ALA A 1 103 ? 12.615 -1.303 -6.953 1.00 95.56 103 ALA A N 1
ATOM 841 C CA . ALA A 1 103 ? 12.075 -2.202 -7.971 1.00 95.56 103 ALA A CA 1
ATOM 842 C C . ALA A 1 103 ? 12.208 -1.616 -9.382 1.00 95.56 103 ALA A C 1
ATOM 844 O O . ALA A 1 103 ? 12.589 -2.338 -10.298 1.00 95.56 103 ALA A O 1
ATOM 845 N N . VAL A 1 104 ? 11.940 -0.316 -9.545 1.00 93.06 104 VAL A N 1
ATOM 846 C CA . VAL A 1 104 ? 12.098 0.383 -10.829 1.00 93.06 104 VAL A CA 1
ATOM 847 C C . VAL A 1 104 ? 13.573 0.495 -11.218 1.00 93.06 104 VAL A C 1
ATOM 849 O O . VAL A 1 104 ? 13.917 0.194 -12.355 1.00 93.06 104 VAL A O 1
ATOM 852 N N . LEU A 1 105 ? 14.449 0.896 -10.289 1.00 92.19 105 LEU A N 1
ATOM 853 C CA . LEU A 1 105 ? 15.863 1.162 -10.587 1.00 92.19 105 LEU A CA 1
ATOM 854 C C . LEU A 1 105 ? 16.681 -0.093 -10.912 1.00 92.19 105 LEU A C 1
ATOM 856 O O . LEU A 1 105 ? 17.645 -0.002 -11.666 1.00 92.19 105 LEU A O 1
ATOM 860 N N . ILE A 1 106 ? 16.339 -1.243 -10.326 1.00 90.94 106 ILE A N 1
ATOM 861 C CA . ILE A 1 106 ? 17.084 -2.494 -10.543 1.00 90.94 106 ILE A CA 1
ATOM 862 C C . ILE A 1 106 ? 16.469 -3.381 -11.626 1.00 90.94 106 ILE A C 1
ATOM 864 O O . ILE A 1 106 ? 17.054 -4.409 -11.965 1.00 90.94 106 ILE A O 1
ATOM 868 N N . CYS A 1 107 ? 15.276 -3.044 -12.123 1.00 92.06 107 CYS A N 1
ATOM 869 C CA . CYS A 1 107 ? 14.632 -3.806 -13.182 1.00 92.06 107 CYS A CA 1
ATOM 870 C C . CYS A 1 107 ? 15.411 -3.624 -14.494 1.00 92.06 107 CYS A C 1
ATOM 872 O O . CYS A 1 107 ? 15.597 -2.483 -14.915 1.00 92.06 107 CYS A O 1
ATOM 874 N N . PRO A 1 108 ? 15.836 -4.707 -15.173 1.00 89.44 108 PRO A N 1
ATOM 875 C CA . PRO A 1 108 ? 16.588 -4.583 -16.423 1.00 89.44 108 PRO A CA 1
ATOM 876 C C . PRO A 1 108 ? 15.790 -3.967 -17.579 1.00 89.44 108 PRO A C 1
ATOM 878 O O . PRO A 1 108 ? 16.378 -3.300 -18.424 1.00 89.44 108 PRO A O 1
ATOM 881 N N . ALA A 1 109 ? 14.473 -4.198 -17.612 1.00 89.69 109 ALA A N 1
ATOM 882 C CA . ALA A 1 109 ? 13.559 -3.718 -18.654 1.00 89.69 109 ALA A CA 1
ATOM 883 C C . ALA A 1 109 ? 12.181 -3.364 -18.050 1.00 89.69 109 ALA A C 1
ATOM 885 O O . ALA A 1 109 ? 11.227 -4.142 -18.160 1.00 89.69 109 ALA A O 1
ATOM 886 N N . PRO A 1 110 ? 12.055 -2.248 -17.303 1.00 88.94 110 PRO A N 1
ATOM 887 C CA . PRO A 1 110 ? 10.798 -1.866 -16.651 1.00 88.94 110 PRO A CA 1
ATOM 888 C C . PRO A 1 110 ? 9.642 -1.634 -17.643 1.00 88.94 110 PRO A C 1
ATOM 89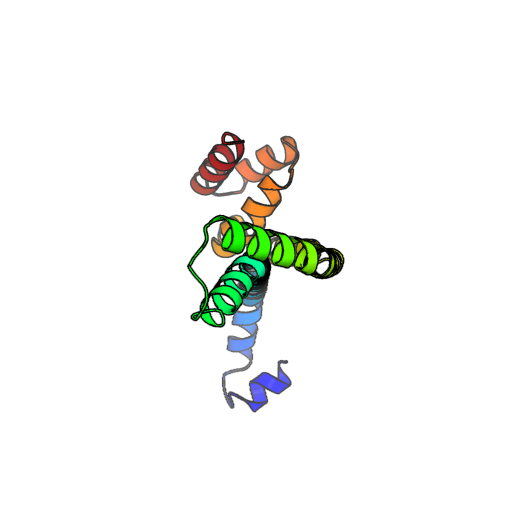0 O O . PRO A 1 110 ? 8.482 -1.868 -17.302 1.00 88.94 110 PRO A O 1
ATOM 893 N N . GLU A 1 111 ? 9.930 -1.227 -18.878 1.00 87.00 111 GLU A N 1
ATOM 894 C CA . GLU A 1 111 ? 8.978 -1.045 -19.981 1.00 87.00 111 GLU A CA 1
ATOM 895 C C . GLU A 1 111 ? 8.325 -2.346 -20.469 1.00 87.00 111 GLU A C 1
ATOM 897 O O . GLU A 1 111 ? 7.203 -2.307 -20.978 1.00 87.00 111 GLU A O 1
ATOM 902 N N . ASP A 1 112 ? 8.956 -3.491 -20.205 1.00 89.56 112 ASP A N 1
ATOM 903 C CA . ASP A 1 112 ? 8.451 -4.822 -20.559 1.00 89.56 112 ASP A CA 1
ATOM 904 C C . ASP A 1 112 ? 8.010 -5.637 -19.327 1.00 89.56 112 ASP A C 1
ATOM 906 O O . ASP A 1 112 ? 7.410 -6.708 -19.450 1.00 89.56 112 ASP A O 1
ATOM 910 N N . HIS A 1 113 ? 8.229 -5.123 -18.109 1.00 91.38 113 HIS A N 1
ATOM 911 C CA . HIS A 1 113 ? 7.907 -5.824 -16.864 1.00 91.38 113 HIS A CA 1
ATOM 912 C C . HIS A 1 113 ? 6.631 -5.295 -16.195 1.00 91.38 113 HIS A C 1
ATOM 914 O O . HIS A 1 113 ? 6.643 -4.350 -15.401 1.00 91.38 113 HIS A O 1
ATOM 920 N N . ARG A 1 114 ? 5.499 -5.963 -16.458 1.00 90.56 114 ARG A N 1
ATOM 921 C CA . ARG A 1 114 ? 4.177 -5.561 -15.932 1.00 90.56 114 ARG A CA 1
ATOM 922 C C . ARG A 1 114 ? 4.103 -5.403 -14.411 1.00 90.56 114 ARG A C 1
ATOM 924 O O . ARG A 1 114 ? 3.416 -4.501 -13.939 1.00 90.56 114 ARG A O 1
ATOM 931 N N . ALA A 1 115 ? 4.768 -6.268 -13.643 1.00 93.00 115 ALA A N 1
ATOM 932 C CA . ALA A 1 115 ? 4.724 -6.187 -12.183 1.00 93.00 115 ALA A CA 1
ATOM 933 C C . ALA A 1 115 ? 5.331 -4.868 -11.680 1.00 93.00 115 ALA A C 1
ATOM 935 O O . ALA A 1 115 ? 4.756 -4.219 -10.810 1.00 93.00 115 ALA A O 1
ATOM 936 N N . VAL A 1 116 ? 6.440 -4.427 -12.281 1.00 94.38 116 VAL A N 1
ATOM 937 C CA . VAL A 1 116 ? 7.083 -3.143 -11.969 1.00 94.38 116 VAL A CA 1
ATOM 938 C C . VAL A 1 116 ? 6.224 -1.972 -12.431 1.00 94.38 116 VAL A C 1
ATOM 940 O O . VAL A 1 116 ? 6.015 -1.027 -11.673 1.00 94.38 116 VAL A O 1
ATOM 943 N N . GLN A 1 117 ? 5.667 -2.049 -13.639 1.00 92.56 117 GLN A N 1
ATOM 944 C CA . GLN A 1 117 ? 4.790 -1.013 -14.188 1.00 92.56 117 GLN A CA 1
ATOM 945 C C . GLN A 1 117 ? 3.594 -0.702 -13.291 1.00 92.56 117 GLN A C 1
ATOM 947 O O . GLN A 1 117 ? 3.313 0.461 -12.995 1.00 92.56 117 GLN A O 1
ATOM 952 N N . ASP A 1 118 ? 2.885 -1.744 -12.871 1.00 91.75 118 ASP A N 1
ATOM 953 C CA . ASP A 1 118 ? 1.620 -1.606 -12.153 1.00 91.75 118 ASP A CA 1
ATOM 954 C C . ASP A 1 118 ? 1.843 -1.497 -10.643 1.00 91.75 118 ASP A C 1
ATOM 956 O O . ASP A 1 118 ? 1.138 -0.760 -9.952 1.00 91.75 118 ASP A O 1
ATOM 960 N N . GLY A 1 119 ? 2.828 -2.236 -10.134 1.00 90.88 119 GLY A N 1
ATOM 961 C CA . GLY A 1 119 ? 3.091 -2.396 -8.712 1.00 90.88 119 GLY A CA 1
ATOM 962 C C . GLY A 1 119 ? 4.080 -1.398 -8.122 1.00 90.88 119 GLY A C 1
ATOM 963 O O . GLY A 1 119 ? 4.110 -1.283 -6.901 1.00 90.88 119 GLY A O 1
ATOM 964 N N . ALA A 1 120 ? 4.859 -0.679 -8.939 1.00 93.25 120 ALA A N 1
ATOM 965 C CA . ALA A 1 120 ? 5.840 0.303 -8.467 1.00 93.25 120 ALA A CA 1
ATOM 966 C C . ALA A 1 120 ? 5.792 1.634 -9.233 1.00 93.25 120 ALA A C 1
ATOM 968 O O . ALA A 1 120 ? 5.619 2.687 -8.620 1.00 93.25 120 ALA A O 1
ATOM 969 N N . LEU A 1 121 ? 5.878 1.605 -10.565 1.00 90.56 121 LEU A N 1
ATOM 970 C CA . LEU A 1 121 ? 5.986 2.817 -11.380 1.00 90.56 121 LEU A CA 1
ATOM 971 C C . LEU A 1 121 ? 4.701 3.656 -11.367 1.00 90.56 121 LEU A C 1
ATOM 973 O O . LEU A 1 121 ? 4.759 4.865 -11.163 1.00 90.56 121 LEU A O 1
ATOM 977 N N . LEU A 1 122 ? 3.536 3.027 -11.550 1.00 88.56 122 LEU A N 1
ATOM 978 C CA . LEU A 1 122 ? 2.251 3.725 -11.499 1.00 88.56 122 LEU A CA 1
ATOM 979 C C . LEU A 1 122 ? 1.963 4.338 -10.109 1.00 88.56 122 LEU A C 1
ATOM 981 O O . LEU A 1 122 ? 1.559 5.500 -10.066 1.00 88.56 122 LEU A O 1
ATOM 985 N N . PRO A 1 123 ? 2.178 3.632 -8.978 1.00 89.38 123 PRO A N 1
ATOM 986 C CA . PRO A 1 123 ? 2.112 4.238 -7.649 1.00 89.38 123 PRO A CA 1
ATOM 987 C C . PRO A 1 123 ? 3.016 5.464 -7.486 1.00 89.38 123 PRO A C 1
ATOM 989 O O . PRO A 1 123 ? 2.525 6.515 -7.087 1.00 89.38 123 PRO A O 1
ATOM 992 N N . LEU A 1 124 ? 4.295 5.367 -7.867 1.00 88.06 124 LEU A N 1
ATOM 993 C CA . LEU A 1 124 ? 5.235 6.492 -7.785 1.00 88.06 124 LEU A CA 1
ATOM 994 C C . LEU A 1 124 ? 4.795 7.680 -8.645 1.00 88.06 124 LEU A C 1
ATOM 996 O O . LEU A 1 124 ? 4.904 8.831 -8.228 1.00 88.06 124 LEU A O 1
ATOM 1000 N N . ALA A 1 125 ? 4.251 7.413 -9.833 1.00 84.81 125 ALA A N 1
ATOM 1001 C CA . ALA A 1 125 ? 3.740 8.460 -10.705 1.00 84.81 125 ALA A CA 1
ATOM 1002 C C . ALA A 1 125 ? 2.567 9.232 -10.081 1.00 84.81 125 ALA A C 1
ATOM 1004 O O . ALA A 1 125 ? 2.466 10.449 -10.263 1.00 84.81 125 ALA A O 1
ATOM 1005 N N . LYS A 1 126 ? 1.718 8.539 -9.309 1.00 82.88 126 LYS A N 1
ATOM 1006 C CA . LYS A 1 126 ? 0.586 9.128 -8.581 1.00 82.88 126 LYS A CA 1
ATOM 1007 C C . LYS A 1 126 ? 1.000 9.924 -7.344 1.00 82.88 126 LYS A C 1
ATOM 1009 O O . LYS A 1 126 ? 0.299 10.865 -6.996 1.00 82.88 126 LYS A O 1
ATOM 1014 N N . GLU A 1 127 ? 2.120 9.591 -6.703 1.00 79.62 127 GLU A N 1
ATOM 1015 C CA . GLU A 1 127 ? 2.620 10.329 -5.529 1.00 79.62 127 GLU A CA 1
ATOM 1016 C C . GLU A 1 127 ? 3.143 11.738 -5.856 1.00 79.62 127 GLU A C 1
ATOM 1018 O O . GLU A 1 127 ? 3.375 12.529 -4.945 1.00 79.62 127 GLU A O 1
ATOM 1023 N N . GLY A 1 128 ? 3.287 12.079 -7.140 1.00 66.19 128 GLY A N 1
ATOM 1024 C CA . GLY A 1 128 ? 3.613 13.437 -7.574 1.00 66.19 128 GLY A CA 1
ATOM 1025 C C . GLY A 1 128 ? 4.829 13.498 -8.486 1.00 66.19 128 GLY A C 1
ATOM 1026 O O . GLY A 1 128 ? 5.834 14.127 -8.158 1.00 66.19 128 GLY A O 1
ATOM 1027 N N . MET A 1 129 ? 4.744 12.876 -9.664 1.00 68.75 129 MET A N 1
ATOM 1028 C CA . MET A 1 129 ? 5.722 13.144 -10.721 1.00 68.75 129 MET A CA 1
ATOM 1029 C C . MET A 1 129 ? 5.446 14.486 -11.400 1.00 68.75 129 MET A C 1
ATOM 1031 O O . MET A 1 129 ? 4.304 14.811 -11.722 1.00 68.75 129 MET A O 1
ATOM 1035 N N . LEU A 1 130 ? 6.51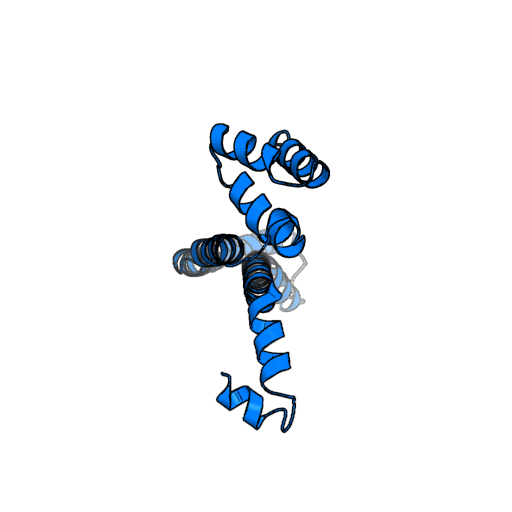5 15.234 -11.679 1.00 65.06 130 LEU A N 1
ATOM 1036 C CA . LEU A 1 130 ? 6.466 16.415 -12.544 1.00 65.06 130 LEU A CA 1
ATOM 1037 C C . LEU A 1 130 ? 5.936 16.032 -13.935 1.00 65.06 130 LEU A C 1
ATOM 1039 O O . LEU A 1 130 ? 6.302 14.979 -14.460 1.00 65.06 130 LEU A O 1
ATOM 1043 N N . GLU A 1 131 ? 5.151 16.911 -14.566 1.00 65.31 131 GLU A N 1
ATOM 1044 C CA . GLU A 1 131 ? 4.603 16.690 -15.919 1.00 65.31 131 GLU A CA 1
ATOM 1045 C C . GLU A 1 131 ? 5.688 16.350 -16.951 1.00 65.31 131 GLU A C 1
ATOM 1047 O O . GLU A 1 131 ? 5.537 15.418 -17.735 1.00 65.31 131 GLU A O 1
ATOM 1052 N N . ILE A 1 132 ? 6.852 17.001 -16.861 1.00 61.03 132 ILE A N 1
ATOM 1053 C CA . ILE A 1 132 ? 8.014 16.721 -17.723 1.00 61.03 132 ILE A CA 1
ATOM 1054 C C . ILE A 1 132 ? 8.475 15.261 -17.587 1.00 61.03 132 ILE A C 1
ATOM 1056 O O . ILE A 1 132 ? 8.865 14.620 -18.564 1.00 61.03 132 ILE A O 1
ATOM 1060 N N . SER A 1 133 ? 8.438 14.708 -16.374 1.00 70.75 133 SER A N 1
ATOM 1061 C CA . SER A 1 133 ? 8.800 13.311 -16.142 1.00 70.75 133 SER A CA 1
ATOM 1062 C C . SER A 1 133 ? 7.735 12.358 -16.693 1.00 70.75 133 SER A C 1
ATOM 1064 O O . SER A 1 133 ? 8.086 11.288 -17.185 1.00 70.75 133 SER A O 1
ATOM 1066 N N . LYS A 1 134 ? 6.454 12.750 -16.685 1.00 68.75 134 LYS A N 1
ATOM 1067 C CA . LYS A 1 134 ? 5.351 11.971 -17.275 1.00 68.75 134 LYS A CA 1
ATOM 1068 C C . LYS A 1 134 ? 5.442 11.918 -18.800 1.00 68.75 134 LYS A C 1
ATOM 1070 O O . LYS A 1 134 ? 5.310 10.842 -19.379 1.00 68.75 134 LYS A O 1
ATOM 1075 N N . GLU A 1 135 ? 5.720 13.048 -19.447 1.00 75.00 135 GLU A N 1
ATOM 1076 C CA . GLU A 1 135 ? 5.916 13.119 -20.901 1.00 75.00 135 GLU A CA 1
ATOM 1077 C C . GLU A 1 135 ? 7.076 12.233 -21.361 1.00 75.00 135 GLU A C 1
ATOM 1079 O O . GLU A 1 135 ? 6.955 11.520 -22.355 1.00 75.00 135 GLU A O 1
ATOM 1084 N N . ARG A 1 136 ? 8.180 12.216 -20.604 1.00 75.38 136 ARG A N 1
ATOM 1085 C CA . ARG A 1 136 ? 9.326 11.339 -20.884 1.00 75.38 136 ARG A CA 1
ATOM 1086 C C . ARG A 1 136 ? 8.982 9.862 -20.712 1.00 75.38 136 ARG A C 1
ATOM 1088 O O . ARG A 1 136 ? 9.351 9.061 -21.564 1.00 75.38 136 ARG A O 1
ATOM 1095 N N . LEU A 1 137 ? 8.242 9.496 -19.663 1.00 75.81 137 LEU A N 1
ATOM 1096 C CA . LEU A 1 137 ? 7.769 8.118 -19.486 1.00 75.81 137 LEU A CA 1
ATOM 1097 C C . LEU A 1 137 ? 6.846 7.688 -20.635 1.00 75.81 137 LEU A C 1
ATOM 1099 O O . LEU A 1 137 ? 6.951 6.565 -21.118 1.00 75.81 137 LEU A O 1
ATOM 1103 N N . ALA A 1 138 ? 6.000 8.588 -21.137 1.00 78.50 138 ALA A N 1
ATOM 1104 C CA . ALA A 1 138 ? 5.108 8.289 -22.253 1.00 78.50 138 ALA A CA 1
ATOM 1105 C C . ALA A 1 138 ? 5.833 7.949 -23.569 1.00 78.50 138 ALA A C 1
ATOM 1107 O O . ALA A 1 138 ? 5.232 7.332 -24.444 1.00 78.50 138 ALA A O 1
ATOM 1108 N N . GLN A 1 139 ? 7.103 8.338 -23.713 1.00 81.25 139 GLN A N 1
ATOM 1109 C CA . GLN A 1 139 ? 7.908 8.063 -24.907 1.00 81.25 139 GLN A CA 1
ATOM 1110 C C . GLN A 1 139 ? 8.567 6.681 -24.887 1.00 81.25 139 GLN A C 1
ATOM 1112 O O . GLN A 1 139 ? 8.929 6.176 -25.946 1.00 81.25 139 GLN A O 1
ATOM 1117 N N . VAL A 1 140 ? 8.744 6.086 -23.704 1.00 83.00 140 VAL A N 1
ATOM 1118 C CA . VAL A 1 140 ? 9.518 4.843 -23.530 1.00 83.00 140 VAL A CA 1
ATOM 1119 C C . VAL A 1 140 ? 8.682 3.674 -23.003 1.00 83.00 140 VAL A C 1
ATOM 1121 O O . VAL A 1 140 ? 9.106 2.533 -23.132 1.00 83.00 140 VAL A O 1
ATOM 1124 N N . PHE A 1 141 ? 7.485 3.927 -22.459 1.00 84.31 141 PHE A N 1
ATOM 1125 C CA . PHE A 1 141 ? 6.587 2.884 -21.948 1.00 84.31 141 PHE A CA 1
ATOM 1126 C C . PHE A 1 141 ? 5.448 2.531 -22.924 1.00 84.31 141 PHE A C 1
ATOM 1128 O O . PHE A 1 141 ? 5.027 3.374 -23.721 1.00 84.31 141 PHE A O 1
ATOM 1135 N N . PRO A 1 142 ? 4.880 1.309 -22.836 1.00 86.06 142 PRO A N 1
ATOM 1136 C CA . PRO A 1 142 ? 3.786 0.877 -23.703 1.00 86.06 142 PRO A CA 1
ATOM 1137 C C . PRO A 1 142 ? 2.568 1.809 -23.647 1.00 86.06 142 PRO A C 1
ATOM 1139 O O . PRO A 1 142 ? 2.128 2.205 -22.565 1.00 86.06 142 PRO A O 1
ATOM 1142 N N . ALA A 1 143 ? 1.951 2.082 -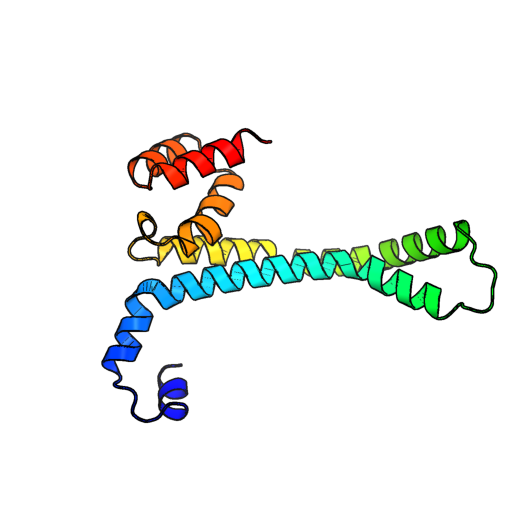24.803 1.00 84.44 143 ALA A N 1
ATOM 1143 C CA . ALA A 1 143 ? 0.816 3.008 -24.927 1.00 84.44 143 ALA A CA 1
ATOM 1144 C C . ALA A 1 143 ? -0.351 2.679 -23.977 1.00 84.44 143 ALA A C 1
ATOM 1146 O O . ALA A 1 143 ? -0.980 3.575 -23.418 1.00 84.44 143 ALA A O 1
ATOM 1147 N N . GLU A 1 144 ? -0.605 1.391 -23.744 1.00 84.19 144 GLU A N 1
ATOM 1148 C CA . GLU A 1 144 ? -1.641 0.930 -22.817 1.00 84.19 144 GLU A CA 1
ATOM 1149 C C . GLU A 1 144 ? -1.325 1.274 -21.352 1.00 84.19 144 GLU A C 1
ATOM 1151 O O . GLU A 1 144 ? -2.217 1.624 -20.580 1.00 84.19 144 GLU A O 1
ATOM 1156 N N . TRP A 1 145 ? -0.055 1.224 -20.944 1.00 85.81 145 TRP A N 1
ATOM 1157 C CA . TRP A 1 145 ? 0.341 1.686 -19.615 1.00 85.81 145 TRP A CA 1
ATOM 1158 C C . TRP A 1 145 ? 0.212 3.211 -19.500 1.00 85.81 145 TRP A C 1
ATOM 1160 O O . TRP A 1 145 ? -0.341 3.705 -18.519 1.00 85.81 145 TRP A O 1
ATOM 1170 N N . VAL A 1 146 ? 0.614 3.955 -20.536 1.00 83.62 146 VAL A N 1
ATOM 1171 C CA . VAL A 1 146 ? 0.489 5.424 -20.590 1.00 83.62 146 VAL A CA 1
ATOM 1172 C C . VAL A 1 146 ? -0.973 5.874 -20.514 1.00 83.62 146 VAL A C 1
ATOM 1174 O O . VAL A 1 146 ? -1.286 6.843 -19.820 1.00 83.62 146 VAL A O 1
ATOM 1177 N N . ARG A 1 147 ? -1.889 5.158 -21.177 1.00 84.56 147 ARG A N 1
ATOM 1178 C CA . ARG A 1 147 ? -3.336 5.395 -21.077 1.00 84.56 147 ARG A CA 1
ATOM 1179 C C . ARG A 1 147 ? -3.816 5.269 -19.630 1.00 84.56 147 ARG A C 1
ATOM 1181 O O . ARG A 1 147 ? -4.439 6.192 -19.116 1.00 84.56 147 ARG A O 1
ATOM 1188 N N . ARG A 1 148 ? -3.460 4.171 -18.952 1.00 82.25 148 ARG A N 1
ATOM 1189 C CA . ARG A 1 148 ? -3.811 3.936 -17.539 1.00 82.25 148 ARG A CA 1
ATOM 1190 C C . ARG A 1 148 ? -3.197 4.967 -16.593 1.00 82.25 148 ARG A C 1
ATOM 1192 O O . ARG A 1 1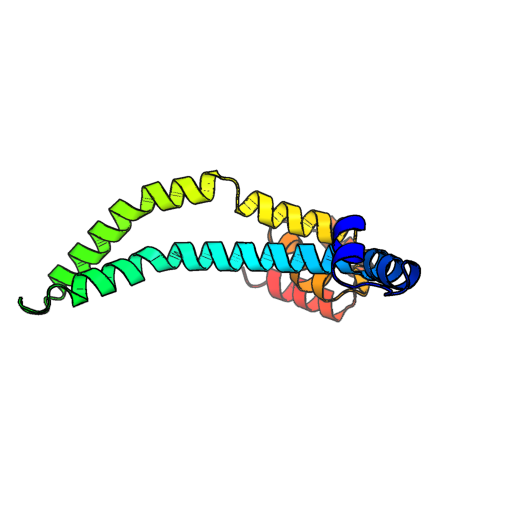48 ? -3.827 5.324 -15.600 1.00 82.25 148 ARG A O 1
ATOM 1199 N N . LEU A 1 149 ? -1.988 5.448 -16.891 1.00 80.62 149 LEU A N 1
ATOM 1200 C CA . LEU A 1 149 ? -1.364 6.541 -16.149 1.00 80.62 149 LEU A CA 1
ATOM 1201 C C . LEU A 1 149 ? -2.222 7.810 -16.231 1.00 80.62 149 LEU A C 1
ATOM 1203 O O . LEU A 1 149 ? -2.520 8.385 -15.191 1.00 80.62 149 LEU A O 1
ATOM 1207 N N . ARG A 1 150 ? -2.650 8.214 -17.434 1.00 79.44 150 ARG A N 1
ATOM 1208 C CA . ARG A 1 150 ? -3.497 9.405 -17.637 1.00 79.44 150 ARG A CA 1
ATOM 1209 C C . ARG A 1 150 ? -4.860 9.262 -16.953 1.00 79.44 150 ARG A C 1
ATOM 1211 O O . ARG A 1 150 ? -5.222 10.098 -16.137 1.00 79.44 150 ARG A O 1
ATOM 1218 N N . GLU A 1 151 ? -5.545 8.139 -17.167 1.00 79.38 151 GLU A N 1
ATOM 1219 C CA . GLU A 1 151 ? -6.845 7.853 -16.531 1.00 79.38 151 GLU A CA 1
ATOM 1220 C C . GLU A 1 151 ? -6.773 7.837 -15.000 1.00 79.38 151 GLU A C 1
ATOM 1222 O O . GLU A 1 151 ? -7.697 8.268 -14.317 1.00 79.38 151 GLU A O 1
ATOM 1227 N N . GLY A 1 152 ? -5.669 7.335 -14.446 1.00 66.38 152 GLY A N 1
ATOM 1228 C CA . GLY A 1 152 ? -5.446 7.300 -13.007 1.00 66.38 152 GLY A CA 1
ATOM 1229 C C . GLY A 1 152 ? -5.077 8.648 -12.382 1.00 66.38 152 GLY A C 1
ATOM 1230 O O . GLY A 1 152 ? -4.993 8.696 -11.155 1.00 66.38 152 GLY A O 1
ATOM 1231 N N . LEU A 1 153 ? -4.820 9.681 -13.191 1.00 60.78 153 LEU A N 1
ATOM 1232 C CA . LEU A 1 153 ? -4.459 11.039 -12.773 1.00 60.78 153 LEU A CA 1
ATOM 1233 C C . LEU A 1 153 ? -5.613 12.032 -12.976 1.00 60.78 153 LEU A C 1
ATOM 1235 O O . LEU A 1 153 ? -5.779 12.917 -12.147 1.00 60.78 153 LEU A O 1
ATOM 1239 N N . ASP A 1 154 ? -6.437 11.848 -14.012 1.00 56.28 154 ASP A N 1
ATOM 1240 C CA . ASP A 1 154 ? -7.613 12.691 -14.299 1.00 56.28 154 ASP A CA 1
ATOM 1241 C C . ASP A 1 154 ? -8.813 12.409 -13.364 1.00 56.28 154 ASP A C 1
ATOM 1243 O O . ASP A 1 154 ? -9.844 13.076 -13.435 1.00 56.28 154 ASP A O 1
ATOM 1247 N N . GLY A 1 155 ? -8.701 11.393 -12.501 1.00 50.28 155 GLY A N 1
ATOM 1248 C CA . GLY A 1 155 ? -9.720 10.987 -11.526 1.00 50.28 155 GLY A CA 1
ATOM 1249 C C . GLY A 1 155 ? -9.525 11.530 -10.104 1.00 50.28 155 GLY A C 1
ATOM 1250 O O . GLY A 1 155 ? -10.077 10.934 -9.176 1.00 50.28 155 GLY A O 1
ATOM 1251 N N . VAL A 1 156 ? -8.718 12.584 -9.921 1.00 42.84 156 VAL A N 1
ATOM 1252 C CA . VAL A 1 156 ? -8.465 13.263 -8.631 1.00 42.84 156 VAL A CA 1
ATOM 1253 C C . VAL A 1 156 ? -9.099 14.647 -8.620 1.00 42.84 156 VAL A C 1
ATOM 1255 O O . VAL A 1 156 ? -8.886 15.395 -9.597 1.00 42.84 156 VAL A O 1
#

Sequence (156 aa):
MIEELDKRFGASKPREARRQFTDHFWCDLLVALAEGIKKFSKAVDQIPDYVTAVIMRSRRTERRSVLLEALVRLAVQTAWEPIKHMIHTTGIEDLQRTCWILAVLICPAPEDHRAVQDGALLPLAKEGMLEISKERLAQVFPAEWVRRLREGLDGV

Radius of gyration: 22.52 Å; chains: 1; bounding box: 55×47×54 Å

Foldseek 3Di:
DLVVCCVVPPPDDSVVVVVVVQAQVLLLVLLVVLVVLVVVLVVLVCVLVVVLVVVVVVPVPDPPDPVVSVVSSVVSCVVSVVVNVVVVVVCSVVSSLVSLVVSVVSHPQCQPDPSNLVRRVLVVLQVDDDPVVLVVCCVRHDVVSNVVSVVVNVVD

pLDDT: mean 81.82, std 14.05, range [42.84, 97.31]

Organism: NCBI:txid1712872